Protein AF-A0A482ZJ41-F1 (afdb_monomer_lite)

Structure (mmCIF, N/CA/C/O backbone):
data_AF-A0A482ZJ41-F1
#
_entry.id   AF-A0A482ZJ41-F1
#
loop_
_atom_site.group_PDB
_atom_site.id
_atom_site.type_symbol
_atom_site.label_atom_id
_atom_site.label_alt_id
_atom_site.label_comp_id
_atom_site.label_asym_id
_atom_site.label_entity_id
_atom_site.label_seq_id
_atom_site.pdbx_PDB_ins_code
_atom_site.Cartn_x
_atom_site.Cartn_y
_atom_site.Cartn_z
_atom_site.occupancy
_atom_site.B_iso_or_equiv
_atom_site.auth_seq_id
_atom_site.auth_comp_id
_atom_site.auth_asym_id
_atom_site.auth_atom_id
_atom_site.pdbx_PDB_model_num
ATOM 1 N N . MET A 1 1 ? -10.695 13.535 13.048 1.00 53.22 1 MET A N 1
ATOM 2 C CA . MET A 1 1 ? -9.798 12.511 12.480 1.00 53.22 1 MET A CA 1
ATOM 3 C C . MET A 1 1 ? -8.730 12.298 13.519 1.00 53.22 1 MET A C 1
ATOM 5 O O . MET A 1 1 ? -8.012 13.244 13.818 1.00 53.22 1 MET A O 1
ATOM 9 N N . ASP A 1 2 ? -8.729 11.132 14.150 1.00 57.38 2 ASP A N 1
ATOM 10 C CA . ASP A 1 2 ? -7.842 10.850 15.271 1.00 57.38 2 ASP A CA 1
ATOM 11 C C . ASP A 1 2 ? -6.447 10.556 14.722 1.00 57.38 2 ASP A C 1
ATOM 13 O O . ASP A 1 2 ? -6.257 9.595 13.978 1.00 57.38 2 ASP A O 1
ATOM 17 N N . THR A 1 3 ? -5.467 11.386 15.074 1.00 61.00 3 THR A N 1
ATOM 18 C CA . THR A 1 3 ? -4.056 11.261 14.664 1.00 61.00 3 THR A CA 1
ATOM 19 C C . THR A 1 3 ? -3.510 9.843 14.899 1.00 61.00 3 THR A C 1
ATOM 21 O O . THR A 1 3 ? -2.720 9.327 14.116 1.00 61.00 3 THR A O 1
ATOM 24 N N . CYS A 1 4 ? -4.048 9.168 15.918 1.00 62.25 4 CYS A N 1
ATOM 25 C CA . CYS A 1 4 ? -3.744 7.793 16.299 1.00 62.25 4 CYS A CA 1
ATOM 26 C C . CYS A 1 4 ? -3.954 6.758 15.172 1.00 62.25 4 CYS A C 1
ATOM 28 O O . CYS A 1 4 ? -3.181 5.806 15.071 1.00 62.25 4 CYS A O 1
ATOM 30 N N . THR A 1 5 ? -4.960 6.923 14.303 1.00 74.25 5 THR A N 1
ATOM 31 C CA . THR A 1 5 ? -5.234 5.939 13.238 1.00 74.25 5 THR A CA 1
ATOM 32 C C . THR A 1 5 ? -4.213 6.030 12.105 1.00 74.25 5 THR A C 1
ATOM 34 O O . THR A 1 5 ? -3.764 5.002 11.596 1.00 74.25 5 THR A O 1
ATOM 37 N N . THR A 1 6 ? -3.799 7.243 11.733 1.00 80.62 6 THR A N 1
ATOM 38 C CA . THR A 1 6 ? -2.782 7.455 10.695 1.00 80.62 6 THR A CA 1
ATOM 39 C C . THR A 1 6 ? -1.420 6.922 11.139 1.00 80.62 6 THR A C 1
ATOM 41 O O . THR A 1 6 ? -0.741 6.267 10.347 1.00 80.62 6 THR A O 1
ATOM 44 N N . ASP A 1 7 ? -1.058 7.114 12.409 1.00 86.81 7 ASP A N 1
ATOM 45 C CA . ASP A 1 7 ? 0.210 6.632 12.967 1.00 86.81 7 ASP A CA 1
ATOM 46 C C . ASP A 1 7 ? 0.298 5.096 12.951 1.00 86.81 7 ASP A C 1
ATOM 48 O O . ASP A 1 7 ? 1.313 4.532 12.534 1.00 86.81 7 ASP A O 1
ATOM 52 N N . ALA A 1 8 ? -0.790 4.401 13.304 1.00 90.62 8 ALA A N 1
ATOM 53 C CA . ALA A 1 8 ? -0.852 2.939 13.246 1.00 90.62 8 ALA A CA 1
ATOM 54 C C . ALA A 1 8 ? -0.704 2.408 11.808 1.00 90.62 8 ALA A C 1
ATOM 56 O O . ALA A 1 8 ? 0.027 1.445 11.562 1.00 90.62 8 ALA A O 1
ATOM 57 N N . ILE A 1 9 ? -1.351 3.057 10.830 1.00 91.25 9 ILE A N 1
ATOM 58 C CA . ILE A 1 9 ? -1.216 2.701 9.408 1.00 91.25 9 ILE A CA 1
ATOM 59 C C . ILE A 1 9 ? 0.230 2.911 8.939 1.00 91.25 9 ILE A C 1
ATOM 61 O O . ILE A 1 9 ? 0.761 2.085 8.196 1.00 91.25 9 ILE A O 1
ATOM 65 N N . GLN A 1 10 ? 0.897 3.980 9.383 1.00 91.62 10 GLN A N 1
ATOM 66 C CA . GLN A 1 10 ? 2.303 4.233 9.061 1.00 91.62 10 GLN A CA 1
ATOM 67 C C . GLN A 1 10 ? 3.252 3.194 9.663 1.00 91.62 10 GLN A C 1
ATOM 69 O O . GLN A 1 10 ? 4.166 2.738 8.970 1.00 91.62 10 GLN A O 1
ATOM 74 N N . GLU A 1 11 ? 3.025 2.777 10.909 1.00 92.25 11 GLU A N 1
ATOM 75 C CA . GLU A 1 11 ? 3.793 1.694 11.528 1.00 92.25 11 GLU A CA 1
ATOM 76 C C . GLU A 1 11 ? 3.617 0.384 10.748 1.00 92.25 11 GLU A C 1
ATOM 78 O O . GLU A 1 11 ? 4.605 -0.253 10.368 1.00 92.25 11 GLU A O 1
ATOM 83 N N . ALA A 1 12 ? 2.369 0.015 10.440 1.00 93.19 12 ALA A N 1
ATOM 84 C CA . ALA A 1 12 ? 2.059 -1.185 9.674 1.00 93.19 12 ALA A CA 1
ATOM 85 C C . ALA A 1 12 ? 2.703 -1.150 8.280 1.00 93.19 12 ALA A C 1
ATOM 87 O O . ALA A 1 12 ? 3.350 -2.116 7.884 1.00 93.19 12 ALA A O 1
ATOM 88 N N . MET A 1 13 ? 2.635 -0.014 7.575 1.00 92.38 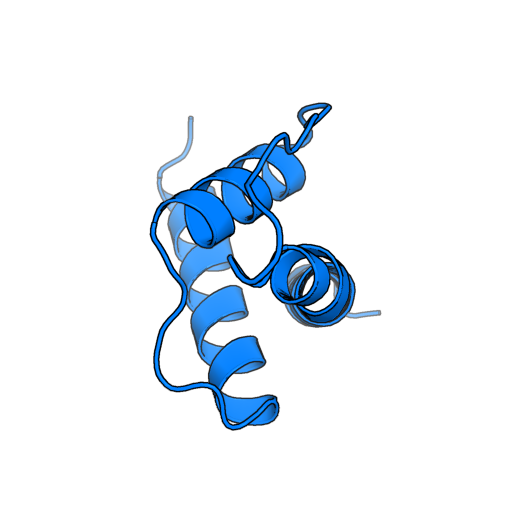13 MET A N 1
ATOM 89 C CA . MET A 1 13 ? 3.336 0.179 6.302 1.00 92.38 13 MET A CA 1
ATOM 90 C C . MET A 1 13 ? 4.846 -0.038 6.439 1.00 92.38 13 MET A C 1
ATOM 92 O O . MET A 1 13 ? 5.418 -0.780 5.646 1.00 92.38 13 MET A O 1
ATOM 96 N N . SER A 1 14 ? 5.486 0.572 7.442 1.00 92.38 14 SER A N 1
ATOM 97 C CA . SER A 1 14 ? 6.931 0.441 7.690 1.00 92.38 14 SER A CA 1
ATOM 98 C C . SER A 1 14 ? 7.344 -1.010 7.957 1.00 92.38 14 SER A C 1
ATOM 100 O O . SER A 1 14 ? 8.389 -1.472 7.491 1.00 92.38 14 SER A O 1
ATOM 102 N N . HIS A 1 15 ? 6.507 -1.760 8.674 1.00 92.38 15 HIS A N 1
ATOM 103 C CA . HIS A 1 15 ? 6.708 -3.186 8.898 1.00 92.38 15 HIS A CA 1
ATOM 104 C C . HIS A 1 15 ? 6.575 -3.990 7.594 1.00 92.38 15 HIS A C 1
ATOM 106 O O . HIS A 1 15 ? 7.482 -4.746 7.235 1.00 92.38 15 HIS A O 1
ATOM 112 N N . SER A 1 16 ? 5.486 -3.796 6.846 1.00 92.50 16 SER A N 1
ATOM 113 C CA . SER A 1 16 ? 5.216 -4.523 5.599 1.00 92.50 16 SER A CA 1
ATOM 114 C C . SER A 1 16 ? 6.263 -4.243 4.515 1.00 92.50 16 SER A C 1
ATOM 116 O O . SER A 1 16 ? 6.668 -5.161 3.802 1.00 92.50 16 SER A O 1
ATOM 118 N N . THR A 1 17 ? 6.770 -3.009 4.400 1.00 92.31 17 THR A N 1
ATOM 119 C CA . THR A 1 17 ? 7.823 -2.680 3.423 1.00 92.31 17 THR A CA 1
ATOM 120 C C . THR A 1 17 ? 9.150 -3.350 3.768 1.00 92.31 17 THR A C 1
ATOM 122 O O . THR A 1 17 ? 9.819 -3.859 2.869 1.00 92.31 17 THR A O 1
ATOM 125 N N . LYS A 1 18 ? 9.503 -3.431 5.061 1.00 91.12 18 LYS A N 1
ATOM 126 C CA . LYS A 1 18 ? 10.686 -4.176 5.522 1.00 91.12 18 LYS A CA 1
ATOM 127 C C . LYS A 1 18 ? 10.582 -5.666 5.205 1.00 91.12 18 LYS A C 1
ATOM 129 O O . LYS A 1 18 ? 11.551 -6.230 4.707 1.00 91.12 18 LYS A O 1
ATOM 134 N N . MET A 1 19 ? 9.421 -6.287 5.433 1.00 87.56 19 MET A N 1
ATOM 135 C CA . MET A 1 19 ? 9.192 -7.700 5.089 1.00 87.56 19 MET A CA 1
ATOM 136 C C . MET A 1 19 ? 9.374 -7.977 3.592 1.00 87.56 19 MET A C 1
ATOM 138 O O . MET A 1 19 ? 9.922 -9.007 3.214 1.00 87.56 19 MET A O 1
ATOM 142 N N . MET A 1 20 ? 8.948 -7.041 2.743 1.00 86.38 20 MET A N 1
ATOM 143 C CA . MET A 1 20 ? 9.041 -7.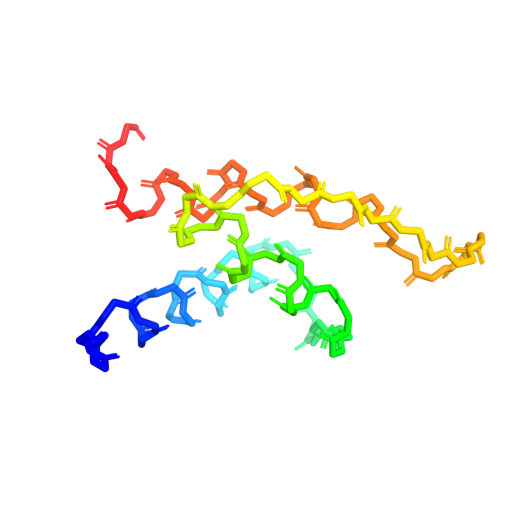151 1.285 1.00 86.38 20 MET A CA 1
ATOM 144 C C . MET A 1 20 ? 10.429 -6.795 0.722 1.00 86.38 20 MET A C 1
ATOM 146 O O . MET A 1 20 ? 10.624 -6.853 -0.491 1.00 86.38 20 MET A O 1
ATOM 150 N N . GLY A 1 21 ? 11.388 -6.384 1.560 1.00 88.06 21 GLY A N 1
ATOM 151 C CA . GLY A 1 21 ? 12.696 -5.901 1.102 1.00 88.06 21 GLY A CA 1
ATOM 152 C C . GLY A 1 21 ? 12.628 -4.582 0.319 1.00 88.06 21 GLY A C 1
ATOM 153 O O . GLY A 1 21 ? 13.515 -4.288 -0.481 1.00 88.06 21 GLY A O 1
ATOM 154 N N . VAL A 1 22 ? 11.576 -3.783 0.526 1.00 85.56 22 VAL A N 1
ATOM 155 C CA . VAL A 1 22 ? 11.356 -2.500 -0.153 1.00 85.56 22 VAL A CA 1
ATOM 156 C C . VAL A 1 22 ? 11.799 -1.364 0.763 1.00 85.56 22 VAL A C 1
ATOM 158 O O . VAL A 1 22 ? 11.319 -1.231 1.887 1.00 85.56 22 VAL A O 1
ATOM 161 N N . SER A 1 23 ? 12.711 -0.523 0.276 1.00 77.31 23 SER A N 1
ATOM 162 C CA . SER A 1 23 ? 13.333 0.537 1.076 1.00 77.31 23 SER A CA 1
ATOM 163 C C . SER A 1 23 ? 12.421 1.740 1.331 1.00 77.31 23 SER A C 1
ATOM 165 O O . SER A 1 23 ? 12.439 2.283 2.433 1.00 77.31 23 SER A O 1
ATOM 167 N N . LEU A 1 24 ? 11.628 2.169 0.342 1.00 86.88 24 LEU A N 1
ATOM 168 C CA . LEU A 1 24 ? 10.733 3.320 0.483 1.00 86.88 24 LEU A CA 1
ATOM 169 C C . LEU A 1 24 ? 9.568 3.269 -0.513 1.00 86.88 24 LEU A C 1
ATOM 171 O O . LEU A 1 24 ? 9.752 2.939 -1.687 1.00 86.88 24 LEU A O 1
ATOM 175 N N . LEU A 1 25 ? 8.374 3.654 -0.058 1.00 91.94 25 LEU A N 1
ATOM 176 C CA . LEU A 1 25 ? 7.216 3.859 -0.926 1.00 91.94 25 LEU A CA 1
ATOM 177 C C . LEU A 1 25 ? 7.226 5.254 -1.540 1.00 91.94 25 LEU A C 1
ATOM 179 O O . LEU A 1 25 ? 7.604 6.235 -0.906 1.00 91.94 25 LEU A O 1
ATOM 183 N N . LYS A 1 26 ? 6.755 5.353 -2.782 1.00 94.62 26 LYS A N 1
ATOM 184 C CA . LYS A 1 26 ? 6.529 6.644 -3.436 1.00 94.62 26 LYS A CA 1
ATOM 185 C C . LYS A 1 26 ? 5.331 7.345 -2.799 1.00 94.62 26 LYS A C 1
ATOM 187 O O . LYS A 1 26 ? 4.360 6.688 -2.425 1.00 94.62 26 LYS A O 1
ATOM 192 N N . ALA A 1 27 ? 5.336 8.677 -2.808 1.00 94.81 27 ALA A N 1
ATOM 193 C CA . ALA A 1 27 ? 4.284 9.491 -2.192 1.00 94.81 27 ALA A CA 1
ATOM 194 C C . ALA A 1 27 ? 2.861 9.084 -2.628 1.00 94.81 27 ALA A C 1
ATOM 196 O O . ALA A 1 27 ? 1.993 8.888 -1.785 1.00 94.81 27 ALA A O 1
ATOM 197 N N . LYS A 1 28 ? 2.630 8.848 -3.931 1.00 96.38 28 LYS A N 1
ATOM 198 C CA . LYS A 1 28 ? 1.308 8.426 -4.433 1.00 96.38 28 LYS A CA 1
ATOM 199 C C . LYS A 1 28 ? 0.917 6.996 -4.056 1.00 96.38 28 LYS A C 1
ATOM 201 O O . LYS A 1 28 ? -0.268 6.691 -4.014 1.00 96.38 28 LYS A O 1
ATOM 206 N N . GLN A 1 29 ? 1.886 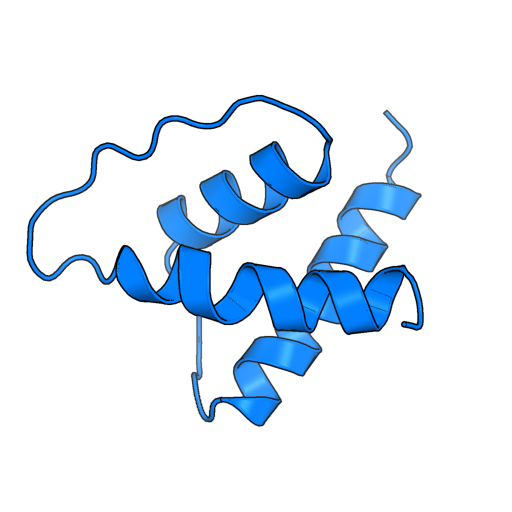6.122 -3.776 1.00 95.62 29 GLN A N 1
ATOM 207 C CA . GLN A 1 29 ? 1.593 4.789 -3.241 1.00 95.62 29 GLN A CA 1
ATOM 2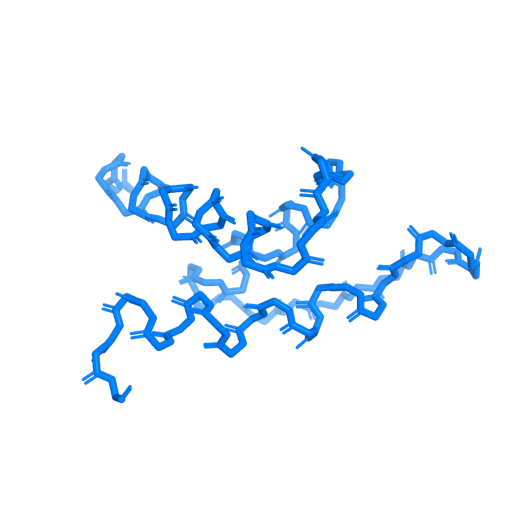08 C C . GLN A 1 29 ? 1.146 4.896 -1.782 1.00 95.62 29 GLN A C 1
ATOM 210 O O . GLN A 1 29 ? 0.147 4.288 -1.416 1.00 95.62 29 GLN A O 1
ATOM 215 N N . GLN A 1 30 ? 1.843 5.705 -0.976 1.00 95.00 30 GLN A N 1
ATOM 216 C CA . GLN A 1 30 ? 1.477 5.945 0.423 1.00 95.00 30 GLN A CA 1
ATOM 217 C C . GLN A 1 30 ? 0.100 6.602 0.534 1.00 95.00 30 GLN A C 1
ATOM 219 O O . GLN A 1 30 ? -0.735 6.133 1.295 1.00 95.00 30 GLN A O 1
ATOM 224 N N . GLU A 1 31 ? -0.163 7.635 -0.270 1.00 95.38 31 GLU A N 1
ATOM 225 C CA . GLU A 1 31 ? -1.455 8.330 -0.313 1.00 95.38 31 GLU A CA 1
ATOM 226 C C . GLU A 1 31 ? -2.613 7.375 -0.636 1.00 95.38 31 GLU A C 1
ATOM 228 O O . GLU A 1 31 ? -3.647 7.414 0.031 1.00 95.38 31 GLU A O 1
ATOM 233 N N . ALA A 1 32 ? -2.427 6.486 -1.618 1.00 96.69 32 ALA A N 1
ATOM 234 C CA . ALA A 1 32 ? -3.434 5.498 -1.998 1.00 96.69 32 ALA A CA 1
ATOM 235 C C . ALA A 1 32 ? -3.701 4.480 -0.880 1.00 96.69 32 ALA A C 1
ATOM 237 O O . ALA A 1 32 ? -4.858 4.191 -0.586 1.00 96.69 32 ALA A O 1
ATOM 238 N N . ILE A 1 33 ? -2.642 3.967 -0.243 1.00 94.94 33 ILE A N 1
ATOM 239 C CA . ILE A 1 33 ? -2.754 3.027 0.878 1.00 94.94 33 ILE A CA 1
ATOM 240 C C . ILE A 1 33 ? -3.462 3.693 2.059 1.00 94.94 33 ILE A C 1
ATOM 242 O O . ILE A 1 33 ? -4.444 3.150 2.548 1.00 94.94 33 ILE A O 1
ATOM 246 N N . ILE A 1 34 ? -3.015 4.876 2.491 1.00 93.81 34 ILE A N 1
ATOM 247 C CA . ILE A 1 34 ? -3.622 5.598 3.618 1.00 93.81 34 ILE A CA 1
ATOM 248 C C . ILE A 1 34 ? -5.100 5.875 3.332 1.00 93.81 34 ILE A C 1
ATOM 250 O O . ILE A 1 34 ? -5.946 5.532 4.150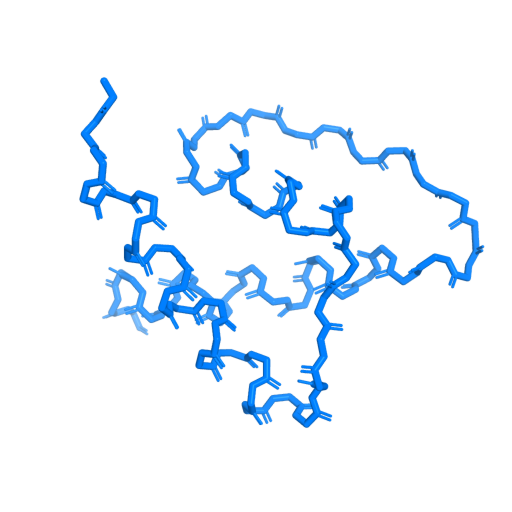 1.00 93.81 34 ILE A O 1
ATOM 254 N N . SER A 1 35 ? -5.424 6.405 2.147 1.00 94.44 35 SER A N 1
ATOM 255 C CA . SER A 1 35 ? -6.813 6.703 1.768 1.00 94.44 35 SER A CA 1
ATOM 256 C C . SER A 1 35 ? -7.702 5.458 1.806 1.00 94.44 35 SER A C 1
ATOM 258 O O . SER A 1 35 ? -8.825 5.524 2.300 1.00 94.44 35 SER A O 1
ATOM 260 N N . PHE A 1 36 ? -7.197 4.317 1.328 1.00 94.88 36 PHE A N 1
ATOM 261 C CA . PHE A 1 36 ? -7.935 3.055 1.361 1.00 94.88 36 PHE A CA 1
ATOM 262 C C . PHE A 1 36 ? -8.116 2.540 2.795 1.00 94.88 36 PHE A C 1
ATOM 264 O O . PHE A 1 36 ? -9.210 2.134 3.177 1.00 94.88 36 PHE A O 1
ATOM 271 N N . MET A 1 37 ? -7.065 2.601 3.616 1.00 91.50 37 MET A N 1
ATOM 272 C CA . MET A 1 37 ? -7.098 2.152 5.013 1.00 91.50 37 MET A CA 1
ATOM 273 C C . MET A 1 37 ? -7.977 3.039 5.910 1.00 91.50 37 MET A C 1
ATOM 275 O O . MET A 1 37 ? -8.473 2.574 6.932 1.00 91.50 37 MET A O 1
ATOM 279 N N . GLU A 1 38 ? -8.228 4.285 5.506 1.00 90.25 38 GLU A N 1
ATOM 280 C CA . GLU A 1 38 ? -9.229 5.178 6.105 1.00 90.25 38 GLU A CA 1
ATOM 281 C C . GLU A 1 38 ? -10.679 4.818 5.717 1.00 90.25 38 GLU A C 1
ATOM 283 O O . GLU A 1 38 ? -11.614 5.495 6.141 1.00 90.25 38 GLU A O 1
ATOM 288 N N . GLY A 1 39 ? -10.884 3.765 4.918 1.00 91.31 39 GLY A N 1
ATOM 289 C CA . GLY A 1 39 ? -12.204 3.293 4.500 1.00 91.31 39 GLY A CA 1
ATOM 290 C C . GLY A 1 39 ? -12.798 4.050 3.312 1.00 91.31 39 GLY A C 1
ATOM 291 O O . GLY A 1 39 ? -14.010 4.005 3.114 1.00 91.31 39 GLY A O 1
ATOM 292 N N . LYS A 1 40 ? -11.976 4.766 2.533 1.00 93.81 40 LYS A N 1
ATOM 293 C CA . LYS A 1 40 ? -12.420 5.443 1.306 1.00 93.81 40 LYS A CA 1
ATOM 294 C C . LYS A 1 40 ? -12.306 4.502 0.109 1.00 93.81 40 LYS A C 1
ATOM 296 O O . LYS A 1 40 ? -11.353 3.731 0.005 1.00 93.81 40 LYS A O 1
ATOM 301 N N . ASP A 1 41 ? -13.210 4.656 -0.851 1.00 95.81 41 ASP A N 1
ATOM 302 C CA . ASP A 1 41 ? -13.030 4.079 -2.181 1.00 95.81 41 ASP A CA 1
ATOM 303 C C . ASP A 1 41 ? -11.908 4.823 -2.918 1.00 95.81 41 ASP A C 1
ATOM 305 O O . ASP A 1 41 ? -11.934 6.049 -3.054 1.00 95.81 41 ASP A O 1
ATOM 309 N N . VAL A 1 42 ? -10.901 4.085 -3.395 1.00 95.56 42 VAL A N 1
ATOM 310 C CA . VAL A 1 42 ? -9.703 4.667 -4.016 1.00 95.56 42 VAL A CA 1
ATOM 311 C C . VAL A 1 42 ? -9.553 4.195 -5.457 1.00 95.56 42 VAL A C 1
ATOM 313 O O . VAL A 1 42 ? -9.320 3.018 -5.728 1.00 95.56 42 VAL A O 1
ATOM 316 N N . PHE A 1 43 ? -9.595 5.145 -6.391 1.00 96.25 43 PHE A N 1
ATOM 317 C CA . PHE A 1 43 ? -9.216 4.924 -7.785 1.00 96.25 43 PHE A CA 1
ATOM 318 C C . PHE A 1 43 ? -7.779 5.401 -8.032 1.00 96.25 43 PHE A C 1
ATOM 320 O O . PHE A 1 43 ? -7.485 6.594 -7.967 1.00 96.25 43 PHE A O 1
ATOM 327 N N . VAL A 1 44 ? -6.867 4.471 -8.335 1.00 96.19 44 VAL A N 1
ATOM 328 C CA . VAL A 1 44 ? -5.446 4.779 -8.561 1.00 96.19 44 VAL A CA 1
ATOM 329 C C . VAL A 1 44 ? -5.142 4.855 -10.058 1.00 96.19 44 VAL A C 1
ATOM 331 O O . VAL A 1 44 ? -4.959 3.835 -10.720 1.00 96.19 44 VAL A O 1
ATOM 334 N N . SER A 1 45 ? -4.997 6.073 -10.583 1.00 96.38 45 SER A N 1
ATOM 335 C CA . SER A 1 45 ? -4.530 6.318 -11.954 1.00 96.38 45 SER A CA 1
ATOM 336 C C . SER A 1 45 ? -3.083 6.811 -11.949 1.00 96.38 45 SER A C 1
ATOM 338 O O . SER A 1 45 ? -2.806 7.987 -11.721 1.00 96.38 45 SER A O 1
ATOM 340 N N . LEU A 1 46 ? -2.138 5.888 -12.152 1.00 96.38 46 LEU A N 1
ATOM 341 C CA . LEU A 1 46 ? -0.699 6.172 -12.183 1.00 96.38 46 LEU A CA 1
ATOM 342 C C . LEU A 1 46 ? -0.044 5.539 -13.425 1.00 96.38 46 LEU A C 1
ATOM 344 O O . LEU A 1 46 ? -0.442 4.430 -13.819 1.00 96.38 46 LEU A O 1
ATOM 348 N N . PRO A 1 47 ? 0.996 6.175 -14.010 1.00 96.25 47 PRO A N 1
ATOM 349 C CA . PRO A 1 47 ? 1.679 5.671 -15.203 1.00 96.25 47 PRO A CA 1
ATOM 350 C C . PRO A 1 47 ? 2.173 4.220 -15.086 1.00 96.25 47 PRO A C 1
ATOM 352 O O . PRO A 1 47 ? 2.366 3.657 -13.999 1.00 96.25 47 PRO A O 1
ATOM 355 N N . THR A 1 48 ? 2.390 3.569 -16.228 1.00 94.50 48 THR A N 1
ATOM 356 C CA . THR A 1 48 ? 3.137 2.302 -16.292 1.00 94.50 48 THR A CA 1
ATOM 357 C C . THR A 1 48 ? 4.546 2.492 -15.727 1.00 94.50 48 THR A C 1
ATOM 359 O O . THR A 1 48 ? 5.119 3.573 -15.811 1.00 94.50 48 THR A O 1
ATOM 362 N N . GLY A 1 49 ? 5.080 1.472 -15.052 1.00 93.12 49 GLY A N 1
ATOM 363 C CA . GLY A 1 49 ? 6.379 1.570 -14.372 1.00 93.12 49 GLY A CA 1
ATOM 364 C C . GLY A 1 49 ? 6.384 2.387 -13.071 1.00 93.12 49 GLY A C 1
ATOM 365 O O . GLY A 1 49 ? 7.366 2.347 -12.335 1.00 93.12 49 GLY A O 1
ATOM 366 N N . TYR A 1 50 ? 5.287 3.067 -12.698 1.00 94.81 50 TYR A N 1
ATOM 367 C CA . TYR A 1 50 ? 5.235 3.775 -11.412 1.00 94.81 50 TYR A CA 1
ATOM 368 C C . TYR A 1 50 ? 5.305 2.818 -10.209 1.00 94.81 50 TYR A C 1
ATOM 370 O O . TYR A 1 50 ? 5.794 3.205 -9.150 1.00 94.81 50 TYR 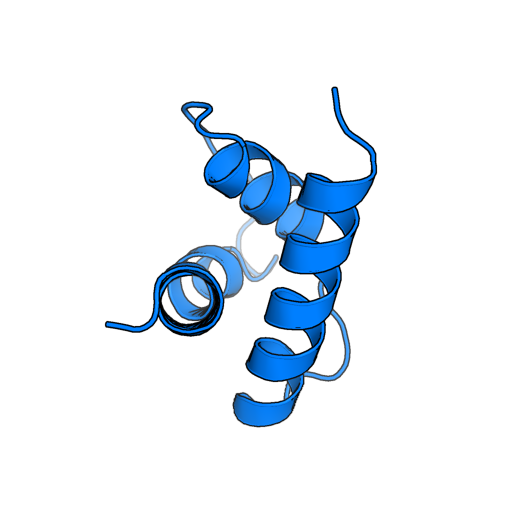A O 1
ATOM 378 N N . GLY A 1 51 ? 4.875 1.564 -10.383 1.00 93.62 51 GLY A N 1
ATOM 379 C CA . GLY A 1 51 ? 4.849 0.553 -9.322 1.00 93.62 51 GLY A CA 1
ATOM 380 C C . GLY A 1 51 ? 3.497 0.447 -8.617 1.00 93.62 51 GLY A C 1
ATOM 381 O O . GLY A 1 51 ? 3.448 0.141 -7.432 1.00 93.62 51 GLY A O 1
ATOM 382 N N . LYS A 1 52 ? 2.389 0.714 -9.319 1.00 95.62 52 LYS A N 1
ATOM 383 C CA . LYS A 1 52 ? 1.021 0.587 -8.779 1.00 95.62 52 LYS A CA 1
ATOM 384 C C . LYS A 1 52 ? 0.716 -0.799 -8.190 1.00 95.62 52 LYS A C 1
ATOM 386 O O . LYS A 1 52 ? 0.019 -0.866 -7.190 1.00 95.62 52 LYS A O 1
ATOM 391 N N . SER A 1 53 ? 1.308 -1.875 -8.717 1.00 94.88 53 SER A N 1
ATOM 392 C CA . SER A 1 53 ? 1.171 -3.227 -8.149 1.00 94.88 53 SER A CA 1
ATOM 393 C C . SER A 1 53 ? 1.610 -3.308 -6.683 1.00 94.88 53 SER A C 1
ATOM 395 O O . SER A 1 53 ? 1.001 -4.035 -5.913 1.00 94.88 53 SER A O 1
ATOM 397 N N . MET A 1 54 ? 2.600 -2.504 -6.274 1.00 94.19 54 MET A N 1
ATOM 398 C CA . MET A 1 54 ? 3.082 -2.468 -4.890 1.00 94.19 54 MET A CA 1
ATOM 399 C C . MET A 1 54 ? 1.984 -2.063 -3.899 1.00 94.19 54 MET A C 1
ATOM 401 O O . MET A 1 54 ? 1.960 -2.571 -2.785 1.00 94.19 54 MET A O 1
ATOM 405 N N . ILE A 1 55 ? 1.057 -1.188 -4.311 1.00 95.12 55 ILE A N 1
ATOM 406 C CA . ILE A 1 55 ? -0.080 -0.765 -3.480 1.00 95.12 55 ILE A CA 1
ATOM 407 C C . ILE A 1 55 ? -0.913 -1.997 -3.122 1.00 95.12 55 ILE A C 1
ATOM 409 O O . ILE A 1 55 ? -1.100 -2.305 -1.951 1.00 95.12 55 ILE A O 1
ATOM 413 N N . TYR A 1 56 ? -1.326 -2.755 -4.136 1.00 93.62 56 TYR A N 1
ATOM 414 C CA . TYR A 1 56 ? -2.163 -3.939 -3.961 1.00 93.62 56 TYR A CA 1
ATOM 415 C C . TYR A 1 56 ? -1.432 -5.103 -3.278 1.00 93.62 56 TYR A C 1
ATOM 417 O O . TYR A 1 56 ? -2.071 -5.874 -2.573 1.00 93.62 56 TYR A O 1
ATOM 425 N N . CYS A 1 57 ? -0.108 -5.221 -3.432 1.00 93.56 57 CYS A N 1
ATOM 426 C CA . CYS A 1 57 ? 0.683 -6.224 -2.711 1.00 93.56 57 CYS A CA 1
ATOM 427 C C . CYS A 1 57 ? 0.821 -5.918 -1.213 1.00 93.56 57 CYS A C 1
ATOM 429 O O . CYS A 1 57 ? 0.881 -6.843 -0.410 1.00 93.56 57 CYS A O 1
ATOM 431 N N . LEU A 1 58 ? 0.899 -4.640 -0.827 1.00 94.06 58 LEU A N 1
ATOM 432 C CA . LEU A 1 58 ? 1.095 -4.250 0.572 1.00 94.06 58 LEU A CA 1
ATOM 433 C C . LEU A 1 58 ? -0.203 -4.210 1.372 1.00 94.06 58 LEU A C 1
ATOM 435 O O . LEU A 1 58 ? -0.162 -4.454 2.574 1.00 94.06 58 LEU A O 1
ATOM 439 N N . LEU A 1 59 ? -1.336 -3.919 0.728 1.00 93.75 59 LEU A N 1
ATOM 440 C CA . LEU A 1 59 ? -2.629 -3.800 1.404 1.00 93.75 59 LEU A CA 1
ATOM 441 C C . LEU A 1 59 ? -2.979 -5.014 2.291 1.00 93.75 59 LEU A C 1
ATOM 443 O O . LEU A 1 59 ? -3.298 -4.774 3.453 1.00 93.75 59 LEU A O 1
ATOM 447 N N . PRO A 1 60 ? -2.855 -6.282 1.838 1.00 93.31 60 PRO A N 1
ATOM 448 C CA . PRO A 1 60 ? -3.099 -7.443 2.697 1.00 93.31 60 PRO A CA 1
ATOM 449 C C . PRO A 1 60 ? -2.174 -7.481 3.918 1.00 93.31 60 PRO A C 1
ATOM 451 O O . PRO A 1 60 ? -2.648 -7.596 5.038 1.00 93.31 60 PRO A O 1
ATOM 454 N N . LEU A 1 61 ? -0.868 -7.261 3.727 1.00 92.94 61 LEU A N 1
ATOM 455 C CA . LEU A 1 61 ? 0.117 -7.297 4.818 1.00 92.94 61 LEU A CA 1
ATOM 456 C C . LEU A 1 61 ? -0.147 -6.226 5.884 1.00 92.94 61 LEU A C 1
ATOM 458 O O . LEU A 1 61 ? 0.084 -6.444 7.071 1.00 92.94 61 LEU A O 1
ATOM 462 N N . ILE A 1 62 ? -0.589 -5.045 5.451 1.00 93.19 62 ILE A N 1
ATOM 463 C CA . ILE A 1 62 ? -0.953 -3.940 6.342 1.00 93.19 62 ILE A CA 1
ATOM 464 C C . ILE A 1 62 ? -2.250 -4.279 7.081 1.00 93.19 62 ILE A C 1
ATOM 466 O O . ILE A 1 62 ? -2.368 -4.004 8.275 1.00 93.19 62 ILE A O 1
ATOM 470 N N . PHE A 1 63 ? -3.212 -4.891 6.387 1.00 91.62 63 PHE A N 1
ATOM 471 C CA . PHE A 1 63 ? -4.478 -5.305 6.974 1.00 91.62 63 PHE A CA 1
ATOM 472 C C . PHE A 1 63 ? -4.277 -6.379 8.046 1.00 91.62 63 PHE A C 1
ATOM 474 O O . PHE A 1 63 ? -4.753 -6.196 9.164 1.00 91.62 63 PHE A O 1
ATOM 481 N N . ASP A 1 64 ? -3.503 -7.424 7.752 1.00 91.44 64 ASP A N 1
ATOM 482 C CA . ASP A 1 64 ? -3.171 -8.502 8.693 1.00 91.44 64 ASP A CA 1
ATOM 483 C C . ASP A 1 64 ? -2.493 -7.934 9.945 1.00 91.44 64 ASP A C 1
ATOM 485 O O . ASP A 1 64 ? -2.854 -8.262 11.075 1.00 91.44 64 ASP A O 1
ATOM 489 N N . ARG A 1 65 ? -1.574 -6.976 9.768 1.00 88.88 65 ARG A N 1
ATOM 490 C CA . ARG A 1 65 ? -0.893 -6.310 10.885 1.00 88.88 65 ARG A CA 1
ATOM 491 C C . ARG A 1 65 ? -1.839 -5.502 11.778 1.00 88.88 65 ARG A C 1
ATOM 493 O O . ARG A 1 65 ? -1.632 -5.472 12.987 1.00 88.88 65 ARG A O 1
ATOM 500 N N . LEU A 1 66 ? -2.833 -4.822 11.205 1.00 88.62 66 LEU A N 1
ATOM 501 C CA . LEU A 1 66 ? -3.746 -3.947 11.954 1.00 88.62 66 LEU A CA 1
ATOM 502 C C . LEU A 1 66 ? -4.980 -4.665 12.504 1.00 88.62 66 LEU A C 1
ATOM 504 O O . LEU A 1 66 ? -5.565 -4.207 13.485 1.00 88.62 66 LEU A O 1
ATOM 508 N N . LYS A 1 67 ? -5.420 -5.742 11.852 1.00 80.56 67 LYS A N 1
ATOM 509 C CA . LYS A 1 67 ? -6.646 -6.474 12.197 1.00 80.56 67 LYS A CA 1
ATOM 510 C C . LYS A 1 67 ? -6.388 -7.860 12.781 1.00 80.56 67 LYS A C 1
ATOM 512 O O . LYS A 1 67 ? -7.334 -8.442 13.298 1.00 80.56 67 LYS A O 1
ATOM 517 N N . GLY A 1 68 ? -5.142 -8.338 12.777 1.00 64.00 68 GLY A N 1
ATOM 518 C CA . GLY A 1 68 ? -4.736 -9.568 13.456 1.00 64.00 68 GLY A CA 1
ATOM 519 C C . GLY A 1 68 ? -5.468 -10.816 12.964 1.00 64.00 68 GLY A C 1
ATOM 520 O O . GLY A 1 68 ? -5.832 -11.647 13.794 1.00 64.00 68 GLY A O 1
ATOM 521 N N . MET A 1 69 ? -5.730 -10.915 11.656 1.00 47.12 69 MET A N 1
ATOM 522 C CA . MET A 1 69 ? -6.150 -12.182 11.041 1.00 47.12 69 MET A CA 1
ATOM 523 C C . MET A 1 69 ? -4.933 -13.035 10.697 1.00 47.12 69 MET A C 1
ATOM 525 O O . MET A 1 69 ? -3.899 -12.445 10.312 1.00 47.12 69 MET A O 1
#

Secondary structure (DSSP, 8-state):
--HHHHHHHHHHHHHHHHHTT-----HHHHHHHHHHHTT--------TTS-THHHHHHHHHHHHHHH--

Radius of gyration: 11.66 Å; chains: 1; bounding box: 26×25×33 Å

Foldseek 3Di:
DDPVQLVLLVVLLVVLCVVVVHDDDDPLLSVQLSCVSVVDDDDDDDDPPNPNVVSVVSNVSSCCSVVVD

Sequence (69 aa):
MDTCTTDAIQEAMSHSTKMMGVSLLKAKQQEAIISFMEGKDVFVSLPTGYGKSMIYCLLPLIFDRLKGM

pLDDT: mean 88.99, std 10.78, range [47.12, 96.69]